Protein AF-A0A9P0NDU0-F1 (afdb_monomer)

pLDDT: mean 83.11, std 16.79, range [27.02, 98.5]

Organism: Aphis gossypii (NCBI:txid80765)

Nearest PDB structures (foldseek):
  1hpl-assembly2_B  TM=9.338E-01  e=1.887E-13  Equus caballus
  1w52-assembly1_X  TM=9.366E-01  e=3.584E-13  Equus caballus
  1bu8-assembly1_A  TM=8.876E-01  e=9.940E-14  Rattus norvegicus
  2oxe-assembly1_A  TM=9.408E-01  e=2.790E-12  Homo sapiens
  8erl-assembly1_B  TM=8.825E-01  e=3.172E-12  Bos taurus

InterPro domains:
  IPR000734 Triacylglycerol lipase family [PR00821] (44-59)
  IPR000734 Triacylglycerol lipase family [PR00821] (88-106)
  IPR000734 Triacylglycerol lipase family [PTHR11610] (28-171)
  IPR013818 Lipase [PF00151] (28-169)
  IPR029058 Alpha/Beta hydrolase fold [G3DSA:3.40.50.1820] (25-173)
  IPR029058 Alpha/Beta hydrolase fold [SSF53474] (28-172)

Mean predicted aligned error: 7.12 Å

Structure (mmCIF, N/CA/C/O backbone):
data_AF-A0A9P0NDU0-F1
#
_entry.id   AF-A0A9P0NDU0-F1
#
loop_
_atom_site.group_PDB
_atom_site.id
_atom_site.type_symbol
_atom_site.label_atom_id
_atom_site.label_alt_id
_atom_site.label_comp_id
_atom_site.label_asym_id
_atom_site.label_entity_id
_atom_site.label_seq_id
_atom_site.pdbx_PDB_ins_code
_atom_site.Cartn_x
_atom_site.Cartn_y
_atom_site.Cartn_z
_atom_site.occupancy
_atom_site.B_iso_or_equiv
_atom_site.auth_seq_id
_atom_site.auth_comp_id
_atom_site.auth_asym_id
_atom_site.auth_atom_id
_atom_site.pdbx_PDB_model_num
ATOM 1 N N . MET A 1 1 ? -25.543 28.300 9.550 1.00 32.38 1 MET A N 1
ATOM 2 C CA . MET A 1 1 ? -25.676 27.351 8.416 1.00 32.38 1 MET A CA 1
ATOM 3 C C . MET A 1 1 ? -24.991 26.045 8.792 1.00 32.38 1 MET A C 1
ATOM 5 O O . MET A 1 1 ? -23.862 26.083 9.258 1.00 32.38 1 MET A O 1
ATOM 9 N N . LYS A 1 2 ? -25.705 24.918 8.696 1.00 30.53 2 LYS A N 1
ATOM 10 C CA . LYS A 1 2 ? -25.282 23.597 9.194 1.00 30.53 2 LYS A CA 1
ATOM 11 C C . LYS A 1 2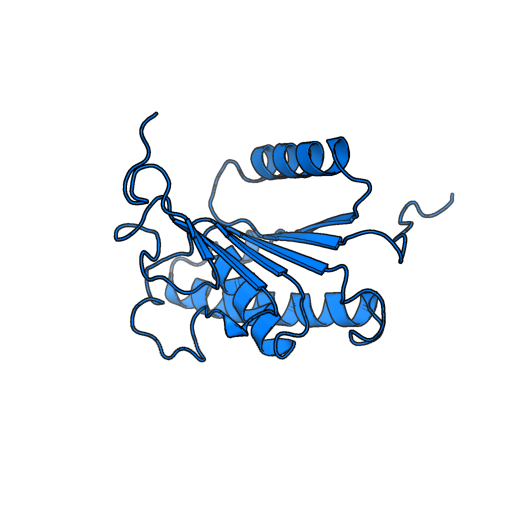 ? -24.056 23.070 8.428 1.00 30.53 2 LYS A C 1
ATOM 13 O O . LYS A 1 2 ? -24.062 23.048 7.200 1.00 30.53 2 LYS A O 1
ATOM 18 N N . SER A 1 3 ? -23.038 22.641 9.174 1.00 27.02 3 SER A N 1
ATOM 19 C CA . SER A 1 3 ? -21.840 21.948 8.684 1.00 27.02 3 SER A CA 1
ATOM 20 C C . SER A 1 3 ? -22.221 20.699 7.871 1.00 27.02 3 SER A C 1
ATOM 22 O O . SER A 1 3 ? -22.939 19.831 8.364 1.00 27.02 3 SER A O 1
ATOM 24 N N . LYS A 1 4 ? -21.757 20.623 6.616 1.00 29.45 4 LYS A N 1
ATOM 25 C CA . LYS A 1 4 ? -21.973 19.517 5.661 1.00 29.45 4 LYS A CA 1
ATOM 26 C C . LYS A 1 4 ? -20.833 18.482 5.702 1.00 29.45 4 LYS A C 1
ATOM 28 O O . LYS A 1 4 ? -20.362 18.038 4.662 1.00 29.45 4 LYS A O 1
ATOM 33 N N . TYR A 1 5 ? -20.402 18.061 6.887 1.00 34.53 5 TYR A N 1
ATOM 34 C CA . TYR A 1 5 ? -19.493 16.915 7.023 1.00 34.53 5 TYR A CA 1
ATOM 35 C C . TYR A 1 5 ? -20.138 15.856 7.910 1.00 34.53 5 TYR A C 1
ATOM 37 O O . TYR A 1 5 ? -19.774 15.673 9.067 1.00 34.53 5 TYR A O 1
ATOM 45 N N . LEU A 1 6 ? -21.149 15.175 7.366 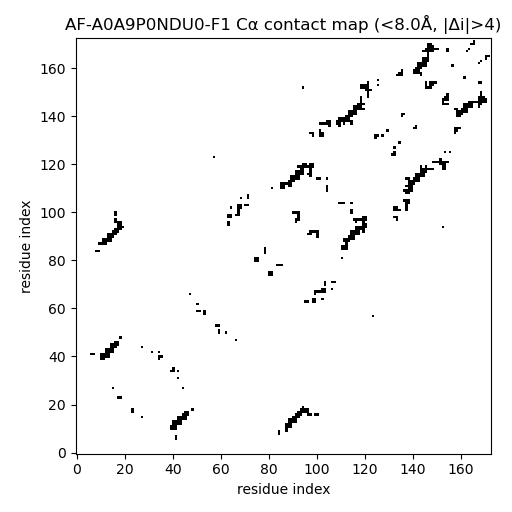1.00 32.56 6 LEU A N 1
ATOM 46 C CA . LEU A 1 6 ? -21.714 13.992 8.005 1.00 32.56 6 LEU A CA 1
ATOM 47 C C . LEU A 1 6 ? -20.807 12.798 7.664 1.00 32.56 6 LEU A C 1
ATOM 49 O O . LEU A 1 6 ? -21.034 12.100 6.677 1.00 32.56 6 LEU A O 1
ATOM 53 N N . PHE A 1 7 ? -19.755 12.579 8.456 1.00 42.28 7 PHE A N 1
ATOM 54 C CA . PHE A 1 7 ? -19.079 11.280 8.491 1.00 42.28 7 PHE A CA 1
ATOM 55 C C . PHE A 1 7 ? -20.088 10.271 9.045 1.00 42.28 7 PHE A C 1
ATOM 57 O O . PHE A 1 7 ? -20.349 10.216 10.245 1.00 42.28 7 PHE A O 1
ATOM 64 N N . ALA A 1 8 ? -20.731 9.512 8.162 1.00 41.31 8 ALA A N 1
ATOM 65 C CA . ALA A 1 8 ? -21.583 8.415 8.588 1.00 41.31 8 ALA A CA 1
ATOM 66 C C . ALA A 1 8 ? -20.671 7.273 9.058 1.00 41.31 8 ALA A C 1
ATOM 68 O O . ALA A 1 8 ? -20.051 6.603 8.233 1.00 41.31 8 ALA A O 1
ATOM 69 N N . TYR A 1 9 ? -20.604 7.073 10.377 1.00 40.97 9 TYR A N 1
ATOM 70 C CA . TYR A 1 9 ? -19.763 6.087 11.076 1.00 40.97 9 TYR A CA 1
ATOM 71 C C . TYR A 1 9 ? -19.977 4.620 10.643 1.00 40.97 9 TYR A C 1
ATOM 73 O O . TYR A 1 9 ? -19.172 3.764 10.988 1.00 40.97 9 TYR A O 1
ATOM 81 N N . TYR A 1 10 ? -21.018 4.335 9.856 1.00 45.88 10 TYR A N 1
ATOM 82 C CA . TYR A 1 10 ? -21.408 2.989 9.414 1.00 45.88 10 TYR A CA 1
ATOM 83 C C . TYR A 1 10 ? -21.181 2.726 7.915 1.00 45.88 10 TYR A C 1
ATOM 85 O O . TYR A 1 10 ? -21.746 1.786 7.363 1.00 45.88 10 TYR A O 1
ATOM 93 N N . LYS A 1 11 ? -20.417 3.575 7.217 1.00 59.31 11 LYS A N 1
ATOM 94 C CA . LYS A 1 11 ? -20.148 3.424 5.776 1.00 59.31 11 LYS A CA 1
ATOM 95 C C . LYS A 1 11 ? -18.668 3.175 5.520 1.00 59.31 11 LYS A C 1
ATOM 97 O O . LYS A 1 11 ? -17.824 3.838 6.125 1.00 59.31 11 LYS A O 1
ATOM 102 N N . ARG A 1 12 ? -18.370 2.269 4.581 1.00 70.12 12 ARG A N 1
ATOM 103 C CA . ARG A 1 12 ? -17.010 1.947 4.127 1.00 70.12 12 ARG A CA 1
ATOM 104 C C . ARG A 1 12 ? -16.221 3.220 3.828 1.00 70.12 12 ARG A C 1
ATOM 106 O O . ARG A 1 12 ? -16.729 4.110 3.146 1.00 70.12 12 ARG A O 1
ATOM 113 N N . LEU A 1 13 ? -15.000 3.316 4.346 1.00 68.62 13 LEU A N 1
ATOM 114 C CA . LEU A 1 13 ? -14.085 4.422 4.092 1.00 68.62 13 LEU A CA 1
ATOM 115 C C . LEU A 1 13 ? -13.029 3.979 3.083 1.00 68.62 13 LEU A C 1
ATOM 117 O O . LEU A 1 13 ? -12.182 3.144 3.390 1.00 68.62 13 LEU A O 1
ATOM 121 N N . ILE A 1 14 ? -13.067 4.568 1.893 1.00 69.00 14 ILE A N 1
ATOM 122 C CA . ILE A 1 14 ? -12.100 4.321 0.829 1.00 69.00 14 ILE A CA 1
ATOM 123 C C . ILE A 1 14 ? -11.166 5.519 0.752 1.00 69.00 14 ILE A C 1
ATOM 125 O O . ILE A 1 14 ? -11.592 6.632 0.444 1.00 69.00 14 ILE A O 1
ATOM 129 N N . MET A 1 15 ? -9.886 5.303 1.034 1.00 63.28 15 MET A N 1
ATOM 130 C CA . MET A 1 15 ? -8.892 6.367 0.974 1.00 63.28 15 MET A CA 1
ATOM 131 C C . MET A 1 15 ? -7.941 6.149 -0.195 1.00 63.28 15 MET A C 1
ATOM 133 O O . MET A 1 15 ? -7.233 5.145 -0.241 1.00 63.28 15 MET A O 1
ATOM 137 N N . ASN A 1 16 ? -7.923 7.105 -1.121 1.00 58.94 16 ASN A N 1
ATOM 138 C CA . ASN A 1 16 ? -7.156 7.045 -2.358 1.00 58.94 16 ASN A CA 1
ATOM 139 C C . ASN A 1 16 ? -5.930 7.954 -2.302 1.00 58.94 16 ASN A C 1
ATOM 141 O O . ASN A 1 16 ? -6.031 9.153 -2.028 1.00 58.94 16 ASN A O 1
ATOM 145 N N . LEU A 1 17 ? -4.773 7.365 -2.597 1.00 58.38 17 LEU A N 1
ATOM 146 C CA . LEU A 1 17 ? -3.486 8.036 -2.681 1.00 58.38 17 LEU A CA 1
ATOM 147 C C . LEU A 1 17 ? -2.895 7.874 -4.073 1.00 58.38 17 LEU A C 1
ATOM 149 O O . LEU A 1 17 ? -2.548 6.770 -4.490 1.00 58.38 17 LEU A O 1
ATOM 153 N N . LEU A 1 18 ? -2.725 8.987 -4.776 1.00 57.19 18 LEU A N 1
ATOM 154 C CA . LEU A 1 18 ? -2.180 9.000 -6.130 1.00 57.19 18 LEU A CA 1
ATOM 155 C C . LEU A 1 18 ? -0.833 9.694 -6.186 1.00 57.19 18 LEU A C 1
ATOM 157 O O . LEU A 1 18 ? -0.531 10.568 -5.379 1.00 57.19 18 LEU A O 1
ATOM 161 N N . THR A 1 19 ? -0.014 9.282 -7.148 1.00 56.28 19 THR A N 1
ATOM 162 C CA . THR A 1 19 ? 1.268 9.912 -7.472 1.00 56.28 19 THR A CA 1
ATOM 163 C C . THR A 1 19 ? 1.379 10.105 -8.977 1.00 56.28 19 THR A C 1
ATOM 165 O O . THR A 1 19 ? 0.925 9.251 -9.735 1.00 56.28 19 THR A O 1
ATOM 168 N N . PHE A 1 20 ? 2.067 11.191 -9.336 1.00 50.59 20 PHE A N 1
ATOM 169 C CA . PHE A 1 20 ? 2.523 11.678 -10.641 1.00 50.59 20 PHE A CA 1
ATOM 170 C C . PHE A 1 20 ? 1.730 12.785 -11.348 1.00 50.59 20 PHE A C 1
ATOM 172 O O . PHE A 1 20 ? 0.509 12.923 -11.283 1.00 50.59 20 PHE A O 1
ATOM 179 N N . TYR A 1 21 ? 2.557 13.638 -11.952 1.00 52.09 21 TYR A N 1
ATOM 180 C CA . TYR A 1 21 ? 2.331 14.979 -12.453 1.00 52.09 21 TYR A CA 1
ATOM 181 C C . TYR A 1 21 ? 1.300 14.993 -13.592 1.00 52.09 21 TYR A C 1
ATOM 183 O O . TYR A 1 21 ? 1.331 14.155 -14.482 1.00 52.09 21 TYR A O 1
ATOM 191 N N . THR A 1 22 ? 0.429 16.004 -13.586 1.00 41.16 22 THR A N 1
ATOM 192 C CA . THR A 1 22 ? -0.412 16.508 -14.699 1.00 41.16 22 THR A CA 1
ATOM 193 C C . THR A 1 22 ? -1.849 15.998 -14.917 1.00 41.16 22 THR A C 1
ATOM 195 O O . THR A 1 22 ? -2.609 16.749 -15.520 1.00 41.16 22 THR A O 1
ATOM 198 N N . ARG A 1 23 ? -2.327 14.860 -14.375 1.00 50.44 23 ARG A N 1
ATOM 199 C CA . ARG A 1 23 ? -3.752 14.435 -14.565 1.00 50.44 23 ARG A CA 1
ATOM 200 C C . ARG A 1 23 ? -4.502 13.917 -13.324 1.00 50.44 23 ARG A C 1
ATOM 202 O O . ARG A 1 23 ? -5.580 13.339 -13.443 1.00 50.44 23 ARG A O 1
ATOM 209 N N . CYS A 1 24 ? -3.972 14.173 -12.127 1.00 55.62 24 CYS A N 1
ATOM 210 C CA . CYS A 1 24 ? -4.476 13.611 -10.864 1.00 55.62 24 CYS A CA 1
ATOM 211 C C . CYS A 1 24 ? -5.969 13.912 -10.587 1.00 55.62 24 CYS A C 1
ATOM 213 O O . CYS A 1 24 ? -6.707 13.022 -10.175 1.00 55.62 24 CYS A O 1
ATOM 215 N N . LEU A 1 25 ? -6.445 15.129 -10.885 1.00 58.22 25 LEU A N 1
ATOM 216 C CA . LEU A 1 25 ? -7.831 15.537 -10.600 1.00 58.22 25 LEU A CA 1
ATOM 217 C C . LEU A 1 25 ? -8.873 14.750 -11.409 1.00 58.22 25 LEU A C 1
ATOM 219 O O . LEU A 1 25 ? -9.892 14.344 -10.860 1.00 58.22 25 LEU A O 1
ATOM 223 N N . LEU A 1 26 ? -8.613 14.492 -12.695 1.00 65.00 26 LEU A N 1
ATOM 224 C CA . LEU A 1 26 ? -9.537 13.739 -13.550 1.00 65.00 26 LEU A CA 1
ATOM 225 C C . LEU A 1 26 ? -9.668 12.292 -13.073 1.00 65.00 26 LEU A C 1
ATOM 227 O O . LEU A 1 26 ? -10.781 11.809 -12.894 1.00 65.00 26 LEU A O 1
ATOM 231 N N . TYR A 1 27 ? -8.545 11.622 -12.806 1.00 69.81 27 TYR A N 1
ATOM 232 C CA . TYR A 1 27 ? -8.553 10.242 -12.317 1.00 69.81 27 TYR A CA 1
ATOM 233 C C . TYR A 1 27 ? -9.255 10.114 -10.958 1.00 69.81 27 TYR A C 1
ATOM 235 O O . TYR A 1 27 ? -10.087 9.225 -10.777 1.00 69.81 27 TYR A O 1
ATOM 243 N N . ILE A 1 28 ? -8.967 11.025 -10.020 1.00 69.56 28 ILE A N 1
ATOM 244 C CA . ILE A 1 28 ? -9.642 11.065 -8.716 1.00 69.56 28 ILE A CA 1
ATOM 245 C C . ILE A 1 28 ? -11.153 11.182 -8.901 1.00 69.56 28 ILE A C 1
ATOM 247 O O . ILE A 1 28 ? -11.900 10.431 -8.279 1.00 69.56 28 ILE A O 1
ATOM 251 N N . ASN A 1 29 ? -11.600 12.077 -9.784 1.00 73.06 29 ASN A N 1
ATOM 252 C CA . ASN A 1 29 ? -13.021 12.285 -10.038 1.00 73.06 29 ASN A CA 1
ATOM 253 C C . ASN A 1 29 ? -13.689 11.043 -10.639 1.00 73.06 29 ASN A C 1
ATOM 255 O O . ASN A 1 29 ? -14.784 10.686 -10.207 1.00 73.06 29 ASN A O 1
ATOM 259 N N . TYR A 1 30 ? -13.033 10.350 -11.577 1.00 81.81 30 TYR A N 1
ATOM 260 C CA . TYR A 1 30 ? -13.553 9.094 -12.127 1.00 81.81 30 TYR A CA 1
ATOM 261 C C . TYR A 1 30 ? -13.682 8.014 -11.057 1.00 81.81 30 TYR A C 1
ATOM 263 O O . TYR A 1 30 ? -14.721 7.363 -10.971 1.00 81.81 30 TYR A O 1
ATOM 271 N N . LEU A 1 31 ? -12.659 7.845 -10.218 1.00 76.69 31 LEU A N 1
ATOM 272 C CA . LEU A 1 31 ? -12.669 6.828 -9.173 1.00 76.69 31 LEU A CA 1
ATOM 273 C C . LEU A 1 31 ? -13.713 7.136 -8.094 1.00 76.69 31 LEU A C 1
ATOM 275 O O . LEU A 1 31 ? -14.465 6.256 -7.680 1.00 76.69 31 LEU A O 1
ATOM 279 N N . PHE A 1 32 ? -13.801 8.401 -7.685 1.00 79.81 32 PHE A N 1
ATOM 280 C CA . PHE A 1 32 ? -14.817 8.891 -6.762 1.00 79.81 32 PHE A CA 1
ATOM 281 C C . PHE A 1 32 ? -16.228 8.631 -7.304 1.00 79.81 32 PHE A C 1
ATOM 283 O O . PHE A 1 32 ? -17.052 8.027 -6.619 1.00 79.81 32 PHE A O 1
ATOM 290 N N . ALA A 1 33 ? -16.491 9.013 -8.557 1.00 83.69 33 ALA A N 1
ATOM 291 C CA . ALA A 1 33 ? -17.779 8.786 -9.203 1.00 83.69 33 ALA A CA 1
ATOM 292 C C . ALA A 1 33 ? -18.100 7.291 -9.352 1.00 83.69 33 ALA A C 1
ATOM 294 O O . ALA A 1 33 ? -19.232 6.885 -9.101 1.00 83.69 33 ALA A O 1
ATOM 295 N N . ALA A 1 34 ? -17.120 6.464 -9.726 1.00 85.69 34 ALA A N 1
ATOM 296 C CA . ALA A 1 34 ? -17.303 5.024 -9.871 1.00 85.69 34 ALA A CA 1
ATOM 297 C C . ALA A 1 34 ? -17.712 4.366 -8.546 1.00 85.69 34 ALA A C 1
ATOM 299 O O . ALA A 1 34 ? -18.687 3.617 -8.521 1.00 85.69 34 ALA A O 1
ATOM 300 N N . TYR A 1 35 ? -17.035 4.695 -7.441 1.00 82.94 35 TYR A N 1
ATOM 301 C CA . TYR A 1 35 ? -17.387 4.160 -6.124 1.00 82.94 35 TYR A CA 1
ATOM 302 C C . TYR A 1 35 ? -18.769 4.616 -5.660 1.00 82.94 35 TYR A C 1
ATOM 304 O O . TYR A 1 35 ? -19.576 3.785 -5.251 1.00 82.94 35 TYR A O 1
ATOM 312 N N . LEU A 1 36 ? -19.080 5.909 -5.786 1.00 84.88 36 LEU A N 1
ATOM 313 C CA . LEU A 1 36 ? -20.381 6.434 -5.364 1.00 84.88 36 LEU A CA 1
ATOM 314 C C . LEU A 1 36 ? -21.556 5.936 -6.217 1.00 84.88 36 LEU A C 1
ATOM 316 O O . LEU A 1 36 ? -22.698 5.985 -5.762 1.00 84.88 36 LEU A O 1
ATOM 320 N N . ARG A 1 37 ? -21.297 5.453 -7.439 1.00 88.44 37 ARG A N 1
ATOM 321 C CA . ARG A 1 37 ? -22.316 4.818 -8.287 1.00 88.44 37 ARG A CA 1
ATOM 322 C C . ARG A 1 37 ? -22.720 3.429 -7.805 1.00 88.44 37 ARG A C 1
ATOM 324 O O . ARG A 1 37 ? -23.852 3.032 -8.059 1.00 88.44 37 ARG A O 1
ATOM 331 N N . VAL A 1 38 ? -21.813 2.689 -7.169 1.00 88.19 38 VAL A N 1
ATOM 332 C CA . VAL A 1 38 ? -22.040 1.280 -6.800 1.00 88.19 38 VAL A CA 1
ATOM 333 C C . VAL A 1 38 ? -22.260 1.082 -5.304 1.00 88.19 38 VAL A C 1
ATOM 335 O O . VAL A 1 38 ? -22.891 0.108 -4.908 1.00 88.19 38 VAL A O 1
ATOM 338 N N . GLU A 1 39 ? -21.777 2.000 -4.464 1.00 84.00 39 GLU A N 1
ATOM 339 C CA . GLU A 1 39 ? -21.858 1.872 -3.012 1.00 84.00 39 GLU A CA 1
ATOM 340 C C . GLU A 1 39 ? -22.016 3.237 -2.328 1.00 84.00 39 GLU A C 1
ATOM 342 O O . GLU A 1 39 ? -21.470 4.259 -2.743 1.00 84.00 39 GLU A O 1
ATOM 347 N N . ARG A 1 40 ? -22.740 3.255 -1.204 1.00 84.62 40 ARG A N 1
ATOM 348 C CA . ARG A 1 40 ? -22.757 4.403 -0.292 1.00 84.62 40 ARG A CA 1
ATOM 349 C C . ARG A 1 40 ? -21.546 4.336 0.633 1.00 84.62 40 ARG A C 1
ATOM 351 O O . ARG A 1 40 ? -21.655 3.837 1.749 1.00 84.62 40 ARG A O 1
ATOM 358 N N . CYS A 1 41 ? -20.429 4.896 0.194 1.00 85.31 41 CYS A N 1
ATOM 359 C CA . CYS A 1 41 ? -19.181 4.941 0.951 1.00 85.31 41 CYS A CA 1
ATOM 360 C C . CYS A 1 41 ? -18.695 6.380 1.182 1.00 85.31 41 CYS A C 1
ATOM 362 O O . CYS A 1 41 ? -19.171 7.335 0.564 1.00 85.31 41 CYS A O 1
ATOM 364 N N . ASN A 1 42 ? -17.750 6.534 2.106 1.00 85.31 42 ASN A N 1
ATOM 365 C CA . ASN A 1 42 ? -16.965 7.752 2.248 1.00 85.31 42 ASN A CA 1
ATOM 366 C C . ASN A 1 42 ? -15.706 7.584 1.394 1.00 85.31 42 ASN A C 1
ATOM 368 O O . ASN A 1 42 ? -14.968 6.620 1.586 1.00 85.31 42 ASN A O 1
ATOM 372 N N . VAL A 1 43 ? -15.438 8.512 0.476 1.00 84.31 43 VAL A N 1
ATOM 373 C CA . VAL A 1 43 ? -14.207 8.496 -0.324 1.00 84.31 43 VAL A CA 1
ATOM 374 C C . VAL A 1 43 ? -13.356 9.704 0.054 1.00 84.31 43 VAL A C 1
ATOM 376 O O . VAL A 1 43 ? -13.787 10.843 -0.110 1.00 84.31 43 VAL A O 1
ATOM 379 N N . ILE A 1 44 ? -12.148 9.458 0.564 1.00 84.44 44 ILE A N 1
ATOM 380 C CA . ILE A 1 44 ? -11.178 10.496 0.930 1.00 84.44 44 ILE A CA 1
ATOM 381 C C . ILE A 1 44 ? -10.015 10.448 -0.051 1.00 84.44 44 ILE A C 1
ATOM 383 O O . ILE A 1 44 ? -9.408 9.399 -0.263 1.00 84.44 44 ILE A O 1
ATOM 387 N N . CYS A 1 45 ? -9.673 11.598 -0.619 1.00 83.50 45 CYS A N 1
ATOM 388 C CA . CYS A 1 45 ? -8.508 11.735 -1.483 1.00 83.50 45 CYS A CA 1
ATOM 389 C C . CYS A 1 45 ? -7.424 12.499 -0.731 1.00 83.50 45 CYS A C 1
ATOM 391 O O . CYS A 1 45 ? -7.678 13.584 -0.212 1.00 83.50 45 CYS A O 1
ATOM 393 N N . VAL A 1 46 ? -6.228 11.920 -0.657 1.00 83.81 46 VAL A N 1
ATOM 394 C CA . VAL A 1 46 ? -5.088 12.555 0.006 1.00 83.81 46 VAL A CA 1
ATOM 395 C C . VAL A 1 46 ? -4.191 13.152 -1.067 1.00 83.81 46 VAL A C 1
ATOM 397 O O . VAL A 1 46 ? -3.487 12.427 -1.772 1.00 83.81 46 VAL A O 1
ATOM 400 N N . ASP A 1 47 ? -4.227 14.476 -1.188 1.00 82.50 47 ASP A N 1
ATOM 401 C CA . ASP A 1 47 ? -3.288 15.216 -2.023 1.00 82.50 47 ASP A CA 1
ATOM 402 C C . ASP A 1 47 ? -2.001 15.487 -1.239 1.00 82.50 47 ASP A C 1
ATOM 404 O O . ASP A 1 47 ? -2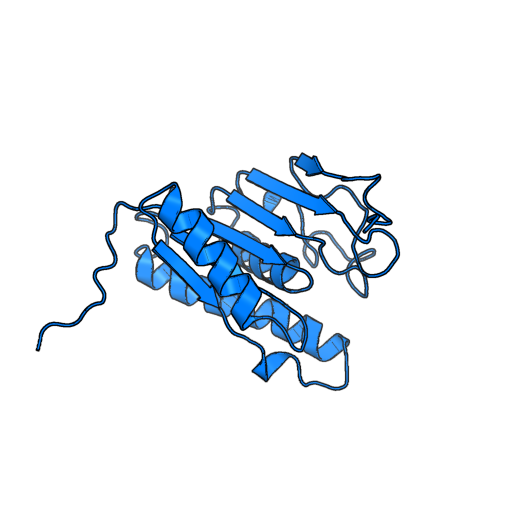.010 16.067 -0.154 1.00 82.50 47 ASP A O 1
ATOM 408 N N . TRP A 1 48 ? -0.883 15.037 -1.794 1.00 80.81 48 TRP A N 1
ATOM 409 C CA . TRP A 1 48 ? 0.454 15.220 -1.238 1.00 80.81 48 TRP A CA 1
ATOM 410 C C . TRP A 1 48 ? 1.438 15.738 -2.293 1.00 80.81 48 TRP A C 1
ATOM 412 O O . TRP A 1 48 ? 2.651 15.644 -2.114 1.00 80.81 48 TRP A O 1
ATOM 422 N N . LYS A 1 49 ? 0.922 16.324 -3.383 1.00 78.50 49 LYS A N 1
ATOM 423 C CA . LYS A 1 49 ? 1.700 16.857 -4.510 1.00 78.50 49 LYS A CA 1
ATOM 424 C C . LYS A 1 49 ? 2.803 17.821 -4.073 1.00 78.50 49 LYS A C 1
ATOM 426 O O . LYS A 1 49 ? 3.888 17.810 -4.635 1.00 78.50 49 LYS A O 1
ATOM 431 N N . GLN A 1 50 ? 2.570 18.634 -3.044 1.00 74.69 50 GLN A N 1
ATOM 432 C CA . GLN A 1 50 ? 3.585 19.567 -2.535 1.00 74.69 50 GLN A CA 1
ATOM 433 C C . GLN A 1 50 ? 4.868 18.859 -2.062 1.00 74.69 50 GLN A C 1
ATOM 435 O O . GLN A 1 50 ? 5.948 19.430 -2.144 1.00 74.69 50 GLN A O 1
ATOM 440 N N . LEU A 1 51 ? 4.766 17.596 -1.639 1.00 71.38 51 LEU A N 1
ATOM 441 C CA . LEU A 1 51 ? 5.884 16.791 -1.146 1.00 71.38 51 LEU A CA 1
ATOM 442 C C . LEU A 1 51 ? 6.569 15.963 -2.250 1.00 71.38 51 LEU A C 1
ATOM 444 O O . LEU A 1 51 ? 7.495 15.206 -1.946 1.00 71.38 51 LEU A O 1
ATOM 448 N N . THR A 1 52 ? 6.124 16.089 -3.511 1.00 69.38 52 THR A N 1
ATOM 449 C CA . THR A 1 52 ? 6.722 15.408 -4.676 1.00 69.38 52 THR A CA 1
ATOM 450 C C . THR A 1 52 ? 7.704 16.276 -5.462 1.00 69.38 52 THR A C 1
ATOM 452 O O . THR A 1 52 ? 8.358 15.747 -6.350 1.00 69.38 52 THR A O 1
ATOM 455 N N . TYR A 1 53 ? 7.806 17.579 -5.169 1.00 63.78 53 TYR A N 1
ATOM 456 C CA . TYR A 1 53 ? 8.616 18.547 -5.932 1.00 63.78 53 TYR A CA 1
ATOM 457 C C . TYR A 1 53 ? 10.120 18.522 -5.637 1.00 63.78 53 TYR A C 1
ATOM 459 O O . TYR A 1 53 ? 10.851 19.371 -6.142 1.00 63.78 53 TYR A O 1
ATOM 467 N N . ASP A 1 54 ? 10.593 17.574 -4.834 1.00 63.62 54 ASP A N 1
ATOM 468 C CA . ASP A 1 54 ? 12.022 17.445 -4.580 1.00 63.62 54 ASP A CA 1
ATOM 469 C C . ASP A 1 54 ? 12.737 16.880 -5.819 1.00 63.62 54 ASP A C 1
ATOM 471 O O . ASP A 1 54 ? 12.282 15.907 -6.426 1.00 63.62 54 ASP A O 1
ATOM 475 N N . LEU A 1 55 ? 13.865 17.494 -6.183 1.00 56.72 55 LEU A N 1
ATOM 476 C CA . LEU A 1 55 ? 14.713 17.081 -7.303 1.00 56.72 55 LEU A CA 1
ATOM 477 C C . LEU A 1 55 ? 15.336 15.696 -7.069 1.00 56.72 55 LEU A C 1
ATOM 479 O O . LEU A 1 55 ? 15.712 15.018 -8.027 1.00 56.72 55 LEU A O 1
ATOM 483 N N . PHE A 1 56 ? 15.421 15.249 -5.811 1.00 67.69 56 PHE A N 1
ATOM 484 C CA . PHE A 1 56 ? 16.010 13.968 -5.449 1.00 67.69 56 PHE A CA 1
ATOM 485 C C . PHE A 1 56 ? 14.953 12.930 -5.063 1.00 67.69 56 PHE A C 1
ATOM 487 O O . PHE A 1 56 ? 14.233 13.035 -4.068 1.00 67.69 56 PHE A O 1
ATOM 494 N N . TYR A 1 57 ? 14.943 11.824 -5.805 1.00 71.69 57 TYR A N 1
ATOM 495 C CA . TYR A 1 57 ? 14.028 10.699 -5.593 1.00 71.69 57 TYR A CA 1
ATOM 496 C C . TYR A 1 57 ? 14.127 10.075 -4.186 1.00 71.69 57 TYR A C 1
ATOM 498 O O . TYR A 1 57 ? 13.141 9.584 -3.628 1.00 71.69 57 TYR A O 1
ATOM 506 N N . ALA A 1 58 ? 15.318 10.119 -3.582 1.00 75.38 58 ALA A N 1
ATOM 507 C CA . ALA A 1 58 ? 15.552 9.652 -2.218 1.00 75.38 58 ALA A CA 1
ATOM 508 C C . ALA A 1 58 ? 14.776 10.477 -1.174 1.00 75.38 58 ALA A C 1
ATOM 510 O O . ALA A 1 58 ? 14.205 9.899 -0.245 1.00 75.38 58 ALA A O 1
ATOM 511 N N . SER A 1 59 ? 14.683 11.797 -1.353 1.00 75.75 59 SER A N 1
ATOM 512 C CA . SER A 1 59 ? 13.899 12.680 -0.485 1.00 75.75 59 SER A CA 1
ATOM 513 C C . SER A 1 59 ? 12.403 12.378 -0.583 1.00 75.75 59 SER A C 1
ATOM 515 O O . SER A 1 59 ? 11.714 12.258 0.431 1.00 75.75 59 SER A O 1
ATOM 517 N N . VAL A 1 60 ? 11.898 12.131 -1.797 1.00 77.00 60 VAL A N 1
ATOM 518 C CA . VAL A 1 60 ? 10.495 11.733 -2.010 1.00 77.00 60 VAL A CA 1
ATOM 519 C C . VAL A 1 60 ? 10.182 10.413 -1.292 1.00 77.00 60 VAL A C 1
ATOM 521 O O . VAL A 1 60 ? 9.150 10.292 -0.628 1.00 77.00 60 VAL A O 1
ATOM 524 N N . LYS A 1 61 ? 11.098 9.436 -1.328 1.00 80.88 61 LYS A N 1
ATOM 525 C CA . LYS A 1 61 ? 10.965 8.172 -0.579 1.00 80.88 61 LYS A CA 1
ATOM 526 C C . LYS A 1 61 ? 10.896 8.383 0.939 1.00 80.88 61 LYS A C 1
ATOM 528 O O . LYS A 1 61 ? 10.206 7.631 1.634 1.00 80.88 61 LYS A O 1
ATOM 533 N N . ILE A 1 62 ? 11.603 9.377 1.472 1.00 83.00 62 ILE A N 1
ATOM 534 C CA . ILE A 1 62 ? 11.515 9.749 2.888 1.00 83.00 62 ILE A CA 1
ATOM 535 C C . ILE A 1 62 ? 10.120 10.325 3.192 1.00 83.00 62 ILE A C 1
ATOM 537 O O . ILE A 1 62 ? 9.456 9.858 4.123 1.00 83.00 62 ILE A O 1
ATOM 541 N N . ASN A 1 63 ? 9.623 11.244 2.357 1.00 85.94 63 ASN A N 1
ATOM 542 C CA . ASN A 1 63 ? 8.291 11.845 2.498 1.00 85.94 63 ASN A CA 1
ATOM 543 C C . ASN A 1 63 ? 7.165 10.802 2.491 1.00 85.94 63 ASN A C 1
ATOM 545 O O . ASN A 1 63 ? 6.236 10.897 3.291 1.00 85.94 63 ASN A O 1
ATOM 549 N N . VAL A 1 64 ? 7.281 9.751 1.675 1.00 88.31 64 VAL A N 1
ATOM 550 C CA . VAL A 1 64 ? 6.321 8.633 1.627 1.00 88.31 64 VAL A CA 1
ATOM 551 C C . VAL A 1 64 ? 6.069 8.014 3.013 1.00 88.31 64 VAL A C 1
ATOM 553 O O . VAL A 1 64 ? 4.921 7.743 3.376 1.00 88.31 64 VAL A O 1
ATOM 556 N N . LYS A 1 65 ? 7.116 7.832 3.832 1.00 89.56 65 LYS A N 1
ATOM 557 C CA . LYS A 1 65 ? 6.971 7.309 5.205 1.00 89.56 65 LYS A CA 1
ATOM 558 C C . LYS A 1 65 ? 6.254 8.304 6.117 1.00 89.56 65 LYS A C 1
ATOM 560 O O . LYS A 1 65 ? 5.385 7.907 6.895 1.00 89.56 65 LYS A O 1
ATOM 565 N N . TYR A 1 66 ? 6.612 9.585 6.021 1.00 90.69 66 TYR A N 1
ATOM 566 C CA . TYR A 1 66 ? 6.012 10.648 6.829 1.00 90.69 66 TYR A CA 1
ATOM 567 C C . TYR A 1 66 ? 4.523 10.837 6.523 1.00 90.69 66 TYR A C 1
ATOM 569 O O . TYR A 1 66 ? 3.717 10.940 7.450 1.00 90.69 66 TYR A O 1
ATOM 577 N N . ILE A 1 67 ? 4.132 10.796 5.247 1.00 91.19 67 ILE A N 1
ATOM 578 C CA . ILE A 1 67 ? 2.723 10.871 4.837 1.00 91.19 67 ILE A CA 1
ATOM 579 C C . ILE A 1 67 ? 1.948 9.678 5.404 1.00 91.19 67 ILE A C 1
ATOM 581 O O . ILE A 1 67 ? 0.878 9.862 5.986 1.00 91.19 67 ILE A O 1
ATOM 585 N N . GLY A 1 68 ? 2.518 8.470 5.325 1.00 92.69 68 GLY A N 1
ATOM 586 C CA . GLY A 1 68 ? 1.899 7.266 5.882 1.00 92.69 68 GLY A CA 1
ATOM 587 C C . GLY A 1 68 ? 1.614 7.391 7.383 1.00 92.69 68 GLY A C 1
ATOM 588 O O . GLY A 1 68 ? 0.546 6.992 7.846 1.00 92.69 68 GLY A O 1
ATOM 589 N N . TYR A 1 69 ? 2.528 8.010 8.137 1.00 93.44 69 TYR A N 1
ATOM 590 C CA . TYR A 1 69 ? 2.354 8.307 9.562 1.00 93.44 69 TYR A CA 1
ATOM 591 C C . TYR A 1 69 ? 1.292 9.384 9.836 1.00 93.44 69 TYR A C 1
ATOM 593 O O . TYR A 1 69 ? 0.504 9.242 10.772 1.00 93.44 69 TYR A O 1
ATOM 601 N N . ASN A 1 70 ? 1.217 10.436 9.017 1.00 93.75 70 ASN A N 1
ATOM 602 C CA . ASN A 1 70 ? 0.172 11.455 9.155 1.00 93.75 70 ASN A CA 1
ATOM 603 C C . ASN A 1 70 ? -1.224 10.874 8.903 1.00 93.75 70 ASN A C 1
ATOM 605 O O . ASN A 1 70 ? -2.152 11.160 9.657 1.00 93.75 70 ASN A O 1
ATOM 609 N N . ILE A 1 71 ? -1.356 9.979 7.925 1.00 93.75 71 ILE A N 1
ATOM 610 C CA . ILE A 1 71 ? -2.597 9.235 7.687 1.00 93.75 71 ILE A CA 1
ATOM 611 C C . ILE A 1 71 ? -2.997 8.423 8.918 1.00 93.75 71 ILE A C 1
ATOM 613 O O . ILE A 1 71 ? -4.164 8.432 9.294 1.00 93.75 71 ILE A O 1
ATOM 617 N N . VAL A 1 72 ? -2.050 7.761 9.592 1.00 95.62 72 VAL A N 1
ATOM 618 C CA . VAL A 1 72 ? -2.347 7.023 10.831 1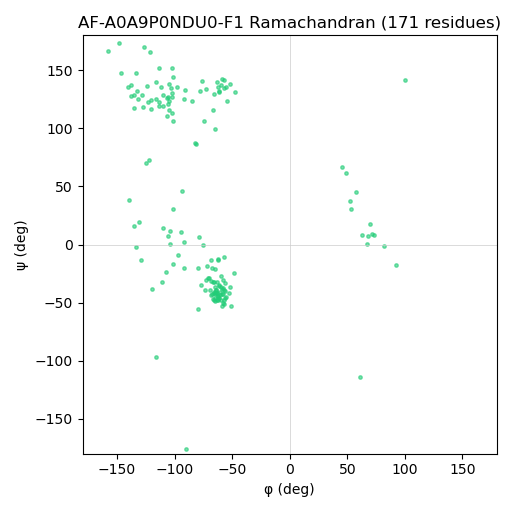.00 95.62 72 VAL A CA 1
ATOM 619 C C . VAL A 1 72 ? -2.954 7.928 11.899 1.00 95.62 72 VAL A C 1
ATOM 621 O O . VAL A 1 72 ? -3.915 7.524 12.550 1.00 95.62 72 VAL A O 1
ATOM 624 N N . LYS A 1 73 ? -2.432 9.148 12.078 1.00 95.00 73 LYS A N 1
ATOM 625 C CA . LYS A 1 73 ? -3.004 10.111 13.033 1.00 95.00 73 LYS A CA 1
ATOM 626 C C . LYS A 1 73 ? -4.453 10.437 12.683 1.00 95.00 73 LYS A C 1
ATOM 628 O O . LYS A 1 73 ? -5.314 10.373 13.553 1.00 95.00 73 LYS A O 1
ATOM 633 N N . VAL A 1 74 ? -4.717 10.729 11.412 1.00 92.31 74 VAL A N 1
ATOM 634 C CA . VAL A 1 74 ? -6.059 11.055 10.915 1.00 92.31 74 VAL A CA 1
ATOM 635 C C . VAL A 1 74 ? -7.020 9.879 11.106 1.00 92.31 74 VAL A C 1
ATOM 637 O O . VAL A 1 74 ? -8.100 10.053 11.667 1.00 92.31 74 VAL A O 1
ATOM 640 N N . LEU A 1 75 ? -6.615 8.664 10.725 1.00 92.06 75 LEU A N 1
ATOM 641 C CA . LEU A 1 75 ? -7.435 7.466 10.907 1.00 92.06 75 LEU A CA 1
ATOM 642 C C . LEU A 1 75 ? -7.735 7.209 12.383 1.00 92.06 75 LEU A C 1
ATOM 644 O O . LEU A 1 75 ? -8.885 6.948 12.720 1.00 92.06 75 LEU A O 1
ATOM 648 N N . LYS A 1 76 ? -6.749 7.343 13.279 1.00 93.25 76 LYS A N 1
ATOM 649 C CA . LYS A 1 76 ? -6.964 7.192 14.726 1.00 93.25 76 LYS A CA 1
ATOM 650 C C . LYS A 1 76 ? -7.953 8.214 15.286 1.00 93.25 76 LYS A C 1
ATOM 652 O O . LYS A 1 76 ? -8.725 7.853 16.167 1.00 93.25 76 LYS A O 1
ATOM 657 N N . ILE A 1 77 ? -7.967 9.445 14.775 1.00 92.38 77 ILE A N 1
ATOM 658 C CA . ILE A 1 77 ? -8.961 10.452 15.170 1.00 92.38 77 ILE A CA 1
ATOM 659 C C . ILE A 1 77 ? -10.366 10.001 14.746 1.00 92.38 77 ILE A C 1
ATOM 661 O O . ILE A 1 77 ? -11.272 9.982 15.575 1.00 92.38 77 ILE A O 1
ATOM 665 N N . PHE A 1 78 ? -10.546 9.565 13.495 1.00 86.56 78 PHE A N 1
ATOM 666 C CA . PHE A 1 78 ? -11.863 9.149 12.992 1.00 86.56 78 PHE A CA 1
ATOM 667 C C . PHE A 1 78 ? -12.398 7.863 13.625 1.00 86.56 78 PHE A C 1
ATOM 669 O O . PHE A 1 78 ? -13.605 7.705 13.775 1.00 86.56 78 PHE A O 1
ATOM 676 N N . THR A 1 79 ? -11.506 6.954 14.003 1.00 88.94 79 THR A N 1
ATOM 677 C CA . THR A 1 79 ? -11.860 5.599 14.456 1.00 88.94 79 THR A CA 1
ATOM 678 C C . THR A 1 79 ? -11.769 5.413 15.967 1.00 88.94 79 THR A C 1
ATOM 680 O O . THR A 1 79 ? -11.779 4.279 16.443 1.00 88.94 79 THR A O 1
ATOM 683 N N . ASN A 1 80 ? -11.621 6.496 16.741 1.00 90.69 80 ASN A N 1
ATOM 684 C CA . ASN A 1 80 ? -11.356 6.427 18.181 1.00 90.69 80 ASN A CA 1
ATOM 685 C C . ASN A 1 80 ? -10.206 5.450 18.506 1.00 90.69 80 ASN A C 1
ATOM 687 O O . ASN A 1 80 ? -10.379 4.429 19.173 1.00 90.69 80 ASN A O 1
ATOM 691 N N . ASN A 1 81 ? -9.016 5.747 17.982 1.00 92.00 81 ASN A N 1
ATOM 692 C CA . ASN A 1 81 ? -7.825 4.902 18.068 1.00 92.00 81 ASN A CA 1
ATOM 693 C C . ASN A 1 81 ? -8.019 3.490 17.483 1.00 92.00 81 ASN A C 1
ATOM 695 O O . ASN A 1 81 ? -7.579 2.515 18.086 1.00 92.00 81 ASN A O 1
ATOM 699 N N . MET A 1 82 ? -8.628 3.388 16.297 1.00 91.56 82 MET A N 1
ATOM 700 C CA . MET A 1 82 ? -8.919 2.138 15.572 1.00 91.56 82 MET A CA 1
ATOM 701 C C . MET A 1 82 ? -9.964 1.225 16.228 1.00 91.56 82 MET A C 1
ATOM 703 O O . MET A 1 82 ? -10.185 0.118 15.742 1.00 91.56 82 MET A O 1
ATOM 707 N N . LYS A 1 83 ? -10.632 1.679 17.296 1.00 89.31 83 LYS A N 1
ATOM 708 C CA . LYS A 1 83 ? -11.634 0.895 18.034 1.00 89.31 83 LYS A CA 1
ATOM 709 C C . LYS A 1 83 ? -13.007 0.860 17.362 1.00 89.31 83 LYS A C 1
ATOM 711 O O . LYS A 1 83 ? -13.811 0.002 17.702 1.00 89.31 83 LYS A O 1
ATOM 716 N N . VAL A 1 84 ? -13.297 1.807 16.470 1.00 88.12 84 VAL A N 1
ATOM 717 C CA . VAL A 1 84 ? -14.605 1.959 15.820 1.00 88.12 84 VAL A CA 1
ATOM 718 C C . VAL A 1 84 ? -14.420 2.126 14.316 1.00 88.12 84 VAL A C 1
ATOM 720 O O . VAL A 1 84 ? -13.709 3.033 13.885 1.00 88.12 84 VAL A O 1
ATOM 723 N N . GLY A 1 85 ? -15.083 1.288 13.515 1.00 86.19 85 GLY A N 1
ATOM 724 C CA . GLY A 1 85 ? -15.148 1.433 12.060 1.00 86.19 85 GLY A CA 1
ATOM 725 C C . GLY A 1 85 ? -13.841 1.127 11.323 1.00 86.19 85 GLY A C 1
ATOM 726 O O . GLY A 1 85 ? -13.746 1.392 10.124 1.00 86.19 85 GLY A O 1
ATOM 727 N N . SER A 1 86 ? -12.829 0.586 12.005 1.00 90.06 86 SER A N 1
ATOM 728 C CA . SER A 1 86 ? -11.557 0.193 11.390 1.00 90.06 86 SER A CA 1
ATOM 729 C C . SER A 1 86 ? -11.738 -0.967 10.411 1.00 90.06 86 SER A C 1
ATOM 731 O O . SER A 1 86 ? -11.104 -0.985 9.356 1.00 90.06 86 SER A O 1
ATOM 733 N N . GLU A 1 87 ? -12.695 -1.849 10.701 1.00 91.81 87 GLU A N 1
ATOM 734 C CA . GLU A 1 87 ? -13.165 -2.954 9.868 1.00 91.81 87 GLU A CA 1
ATOM 735 C C . GLU A 1 87 ? -13.786 -2.509 8.533 1.00 91.81 87 GLU A C 1
ATOM 737 O O . GLU A 1 87 ? -13.950 -3.312 7.617 1.00 91.81 87 GLU A O 1
AT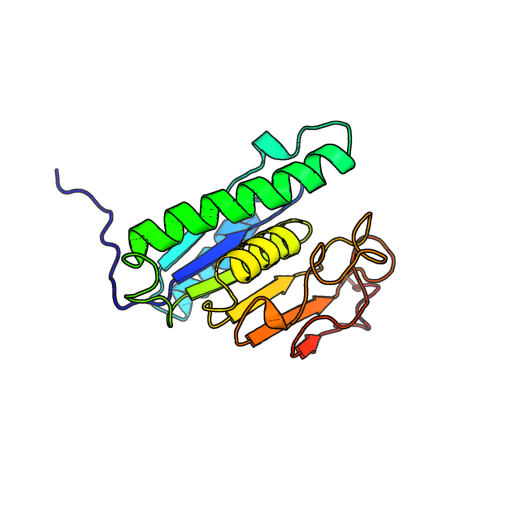OM 742 N N . ASN A 1 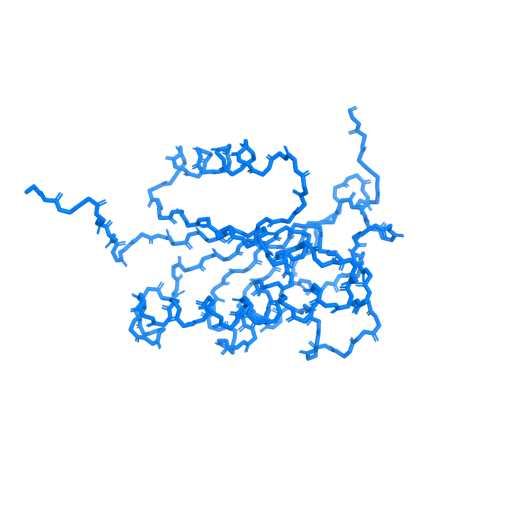88 ? -14.079 -1.215 8.395 1.00 91.31 88 ASN A N 1
ATOM 743 C CA . ASN A 1 88 ? -14.688 -0.623 7.209 1.00 91.31 88 ASN A CA 1
ATOM 744 C C . ASN A 1 88 ? -13.690 0.186 6.363 1.00 91.31 88 ASN A C 1
ATOM 746 O O . ASN A 1 88 ? -14.095 0.857 5.412 1.00 91.31 88 ASN A O 1
ATOM 750 N N . ILE A 1 89 ? -12.392 0.156 6.685 1.00 93.06 89 ILE A N 1
ATOM 751 C CA . ILE A 1 89 ? -11.370 0.928 5.966 1.00 93.06 89 ILE A CA 1
ATOM 752 C C . ILE A 1 89 ? -10.770 0.120 4.814 1.00 93.06 89 ILE A C 1
ATOM 754 O O . ILE A 1 89 ? -10.313 -1.011 4.974 1.00 93.06 89 ILE A O 1
ATOM 758 N N . HIS A 1 90 ? -10.680 0.761 3.651 1.00 94.75 90 HIS A N 1
ATOM 759 C CA . HIS A 1 90 ? -9.942 0.283 2.490 1.00 94.75 90 HIS A CA 1
ATOM 760 C C . HIS A 1 90 ? -8.991 1.375 2.002 1.00 94.75 90 HIS A C 1
ATOM 762 O O . HIS A 1 90 ? -9.414 2.464 1.614 1.00 94.75 90 HIS A O 1
ATOM 768 N N . LEU A 1 91 ? -7.692 1.088 2.022 1.00 95.25 91 LEU A N 1
ATOM 769 C CA . LEU A 1 91 ? -6.679 2.002 1.500 1.00 95.25 91 LEU A CA 1
ATOM 770 C C . LEU A 1 91 ? -6.287 1.603 0.082 1.00 95.25 91 LEU A C 1
ATOM 772 O O . LEU A 1 91 ? -6.041 0.431 -0.191 1.00 95.25 91 LEU A O 1
ATOM 776 N N . ILE A 1 92 ? -6.182 2.582 -0.806 1.00 94.19 92 ILE A N 1
ATOM 777 C CA . ILE A 1 92 ? -5.795 2.381 -2.199 1.00 94.19 92 ILE A CA 1
ATOM 778 C C . ILE A 1 92 ? -4.654 3.337 -2.520 1.00 94.19 92 ILE A C 1
ATOM 780 O O . ILE A 1 92 ? -4.743 4.537 -2.261 1.00 94.19 92 ILE A O 1
ATOM 784 N N . GLY A 1 93 ? -3.566 2.807 -3.071 1.00 92.56 93 GLY A N 1
ATOM 785 C CA . GLY A 1 93 ? -2.382 3.593 -3.391 1.00 92.56 93 GLY A CA 1
ATOM 786 C C . GLY A 1 93 ? -1.830 3.266 -4.770 1.00 92.56 93 GLY A C 1
ATOM 787 O O . GLY A 1 93 ? -1.576 2.100 -5.049 1.00 92.56 93 GLY A O 1
ATOM 788 N N . HIS A 1 94 ? -1.597 4.284 -5.599 1.00 91.00 94 HIS A N 1
ATOM 789 C CA . HIS A 1 94 ? -0.970 4.148 -6.917 1.00 91.00 94 HIS A CA 1
ATOM 790 C C . HIS A 1 94 ? 0.482 4.627 -6.911 1.00 91.00 94 HIS A C 1
ATOM 792 O O . HIS A 1 94 ? 0.774 5.672 -6.325 1.00 91.00 94 HIS A O 1
ATOM 798 N N . GLY A 1 95 ? 1.389 3.907 -7.573 1.00 90.06 95 GLY A N 1
ATOM 799 C CA . GLY A 1 95 ? 2.784 4.317 -7.710 1.00 90.06 95 GLY A CA 1
ATOM 800 C C . GLY A 1 95 ? 3.487 4.437 -6.353 1.00 90.06 95 GLY A C 1
ATOM 801 O O . GLY A 1 95 ? 3.645 3.448 -5.635 1.00 90.06 95 GLY A O 1
ATOM 802 N N . MET A 1 96 ? 3.890 5.652 -5.956 1.00 89.12 96 MET A N 1
ATOM 803 C CA . MET A 1 96 ? 4.418 5.893 -4.599 1.00 89.12 96 MET A CA 1
ATOM 804 C C . MET A 1 96 ? 3.328 5.794 -3.528 1.00 89.12 96 MET A C 1
ATOM 806 O O . MET A 1 96 ? 3.607 5.396 -2.397 1.00 89.12 96 MET A O 1
ATOM 810 N N . GLY A 1 97 ? 2.077 6.104 -3.875 1.00 90.75 97 GLY A N 1
ATOM 811 C CA . GLY A 1 97 ? 0.918 5.945 -3.001 1.00 90.75 97 GLY A CA 1
ATOM 812 C C . GLY A 1 97 ? 0.766 4.517 -2.483 1.00 90.75 97 GLY A C 1
ATOM 813 O O . GLY A 1 97 ? 0.386 4.338 -1.329 1.00 90.75 97 GLY A O 1
ATOM 814 N N . ALA A 1 98 ? 1.139 3.506 -3.281 1.00 94.44 98 ALA A N 1
ATOM 815 C CA . ALA A 1 98 ? 1.143 2.098 -2.872 1.00 94.44 98 ALA A CA 1
ATOM 816 C C . ALA A 1 98 ? 2.055 1.842 -1.658 1.00 94.44 98 ALA A C 1
ATOM 818 O O . ALA A 1 98 ? 1.716 1.068 -0.755 1.00 94.44 98 ALA A O 1
ATOM 819 N N . HIS A 1 99 ? 3.201 2.529 -1.618 1.00 94.19 99 HIS A N 1
ATOM 820 C CA . HIS A 1 99 ? 4.133 2.489 -0.494 1.00 94.19 99 HIS A CA 1
ATOM 821 C C . HIS A 1 99 ? 3.609 3.272 0.702 1.00 94.19 99 HIS A C 1
ATOM 823 O O . HIS A 1 99 ? 3.733 2.793 1.828 1.00 94.19 99 HIS A O 1
ATOM 829 N N . ILE A 1 100 ? 2.967 4.423 0.477 1.00 94.44 100 ILE A N 1
ATOM 830 C CA . ILE A 1 100 ? 2.360 5.217 1.554 1.00 94.44 100 ILE A CA 1
ATOM 831 C C . ILE A 1 100 ? 1.318 4.383 2.305 1.00 94.44 100 ILE A C 1
ATOM 833 O O . ILE A 1 100 ? 1.427 4.232 3.523 1.00 94.44 100 ILE A O 1
ATOM 837 N N . VAL A 1 101 ? 0.358 3.782 1.591 1.00 95.56 101 VAL A N 1
ATOM 838 C CA . VAL A 1 101 ? -0.681 2.948 2.222 1.00 95.56 101 VAL A CA 1
ATOM 839 C C . VAL A 1 101 ? -0.085 1.713 2.899 1.00 95.56 101 VAL A C 1
ATOM 841 O O . VAL A 1 101 ? -0.557 1.312 3.959 1.00 95.56 101 VAL A O 1
ATOM 844 N N . GLY A 1 102 ? 1.008 1.157 2.361 1.00 95.50 102 GLY A N 1
ATOM 845 C CA . GLY A 1 102 ? 1.762 0.095 3.027 1.00 95.50 102 GLY A CA 1
ATOM 846 C C . GLY A 1 102 ? 2.378 0.534 4.352 1.00 95.50 102 GLY A C 1
ATOM 847 O O . GLY A 1 102 ? 2.195 -0.143 5.361 1.00 95.50 102 GLY A O 1
ATOM 848 N N . TYR A 1 103 ? 3.053 1.685 4.401 1.00 95.56 103 TYR A N 1
ATOM 849 C CA . TYR A 1 103 ? 3.594 2.210 5.658 1.00 95.56 103 TYR A CA 1
ATOM 850 C C . TYR A 1 103 ? 2.501 2.571 6.666 1.00 95.56 103 TYR A C 1
ATOM 852 O O . TYR A 1 103 ? 2.689 2.327 7.859 1.00 95.56 103 TYR A O 1
ATOM 860 N N . THR A 1 104 ? 1.360 3.099 6.210 1.00 95.94 104 THR A N 1
ATOM 861 C CA . THR A 1 104 ? 0.177 3.296 7.058 1.00 95.94 104 THR A CA 1
ATOM 862 C C . THR A 1 104 ? -0.257 1.974 7.688 1.00 95.94 104 THR A C 1
ATOM 864 O O . THR A 1 104 ? -0.368 1.891 8.910 1.00 95.94 104 THR A O 1
ATOM 867 N N . GLY A 1 105 ? -0.423 0.928 6.876 1.00 95.81 105 GLY A N 1
ATOM 868 C CA . GLY A 1 105 ? -0.792 -0.412 7.326 1.00 95.81 105 GLY A CA 1
ATOM 869 C C . GLY A 1 105 ? 0.181 -1.004 8.351 1.00 95.81 105 GLY A C 1
ATOM 870 O O . GLY A 1 105 ? -0.232 -1.406 9.441 1.00 95.81 105 GLY A O 1
ATOM 871 N N . LYS A 1 106 ? 1.495 -0.936 8.078 1.00 94.88 106 LYS A N 1
ATOM 872 C CA . LYS A 1 106 ? 2.549 -1.355 9.026 1.00 94.88 106 LYS A CA 1
ATOM 873 C C . LYS A 1 106 ? 2.441 -0.649 10.369 1.00 94.88 106 LYS A C 1
ATOM 875 O O . LYS A 1 106 ? 2.585 -1.276 11.410 1.00 94.88 106 LYS A O 1
ATOM 880 N N . LYS A 1 107 ? 2.221 0.669 10.360 1.00 95.81 107 LYS A N 1
ATOM 881 C CA . LYS A 1 107 ? 2.121 1.473 11.588 1.00 95.81 107 LYS A CA 1
ATOM 882 C C . LYS A 1 107 ? 0.838 1.224 12.372 1.00 95.81 107 LYS A C 1
ATOM 884 O O . LYS A 1 107 ? 0.792 1.536 13.559 1.00 95.81 107 LYS A O 1
ATOM 889 N N . LEU A 1 108 ? -0.169 0.654 11.724 1.00 95.12 108 LEU A N 1
ATOM 890 C CA . LEU A 1 108 ? -1.391 0.161 12.347 1.00 95.12 108 LEU A CA 1
ATOM 891 C C . LEU A 1 108 ? -1.315 -1.336 12.665 1.00 95.12 108 LEU A C 1
ATOM 893 O O . LEU A 1 108 ? -2.329 -1.917 13.034 1.00 95.12 108 LEU A O 1
ATOM 897 N N . ASN A 1 109 ? -0.141 -1.966 12.557 1.00 92.62 109 ASN A N 1
ATOM 898 C CA . ASN A 1 109 ? 0.061 -3.395 12.802 1.00 92.62 109 ASN A CA 1
ATOM 899 C C . ASN A 1 109 ? -0.910 -4.283 11.999 1.00 92.62 109 ASN A C 1
ATOM 901 O O . ASN A 1 109 ? -1.417 -5.269 12.522 1.00 92.62 109 ASN A O 1
ATOM 905 N N . GLY A 1 110 ? -1.227 -3.901 10.758 1.00 88.06 110 GLY A N 1
ATOM 906 C CA . GLY A 1 110 ? -2.114 -4.685 9.893 1.00 88.06 110 GLY A CA 1
ATOM 907 C C . GLY A 1 110 ? -3.603 -4.642 10.262 1.00 88.06 110 GLY A C 1
ATOM 908 O O . GLY A 1 110 ? -4.386 -5.351 9.639 1.00 88.06 110 GLY A O 1
ATOM 909 N N . GLN A 1 111 ? -4.019 -3.784 11.207 1.00 90.75 111 GLN A N 1
ATOM 910 C CA . GLN A 1 111 ? -5.425 -3.632 11.635 1.00 90.75 111 GLN A CA 1
ATOM 911 C C . GLN A 1 111 ? -6.377 -3.159 10.527 1.00 90.75 111 GLN A C 1
ATOM 913 O O . GLN A 1 111 ? -7.590 -3.173 10.708 1.00 90.75 111 GLN A O 1
ATOM 918 N N . ILE A 1 112 ? -5.847 -2.701 9.392 1.00 94.06 112 ILE A N 1
ATOM 919 C CA . ILE A 1 112 ? -6.668 -2.343 8.239 1.00 94.06 112 ILE A CA 1
ATOM 920 C C . ILE A 1 112 ? -7.102 -3.627 7.514 1.00 94.06 112 ILE A C 1
ATOM 922 O O . ILE A 1 112 ? -6.237 -4.454 7.210 1.00 94.06 112 ILE A O 1
ATOM 926 N N . PRO A 1 113 ? -8.389 -3.784 7.166 1.00 96.06 113 PRO A N 1
ATOM 927 C CA . PRO A 1 113 ? -8.902 -4.965 6.473 1.00 96.06 113 PRO A CA 1
ATOM 928 C C . PRO A 1 113 ? -8.346 -5.151 5.070 1.00 96.06 113 PRO A C 1
ATOM 930 O O . PRO A 1 113 ? -8.026 -6.272 4.685 1.00 96.06 113 PRO A O 1
ATOM 933 N N . ARG A 1 114 ? -8.244 -4.063 4.296 1.00 97.12 114 ARG A N 1
ATOM 934 C CA . ARG A 1 114 ? -7.815 -4.143 2.900 1.00 97.12 114 ARG A CA 1
ATOM 935 C C . ARG A 1 114 ? -6.901 -3.006 2.476 1.00 97.12 114 ARG A C 1
ATOM 937 O O . ARG A 1 114 ? -7.205 -1.828 2.689 1.00 97.12 114 ARG A O 1
ATOM 944 N N . ILE A 1 115 ? -5.839 -3.370 1.765 1.00 97.94 115 ILE A N 1
ATOM 945 C CA . ILE A 1 115 ? -5.000 -2.455 0.994 1.00 97.94 115 ILE A CA 1
ATOM 946 C C . ILE A 1 115 ? -4.955 -2.917 -0.464 1.00 97.94 115 ILE A C 1
ATOM 948 O O . ILE A 1 115 ? -4.484 -4.016 -0.737 1.00 97.94 115 ILE A O 1
ATOM 952 N N . THR A 1 116 ? -5.348 -2.048 -1.395 1.00 97.38 116 THR A N 1
ATOM 953 C CA . THR A 1 116 ? -5.112 -2.253 -2.831 1.00 97.38 116 THR A CA 1
ATOM 954 C C . THR A 1 116 ? -3.951 -1.389 -3.296 1.00 97.38 116 THR A C 1
ATOM 956 O O . THR A 1 116 ? -3.899 -0.185 -3.032 1.00 97.38 116 THR A O 1
ATOM 959 N N . ARG A 1 117 ? -3.004 -1.989 -4.007 1.00 96.69 117 ARG A N 1
ATOM 960 C CA . ARG A 1 117 ? -1.845 -1.292 -4.557 1.00 96.69 117 ARG A CA 1
ATOM 961 C C . ARG A 1 117 ? -1.879 -1.341 -6.071 1.00 96.69 117 ARG A C 1
ATOM 963 O O . ARG A 1 117 ? -1.945 -2.412 -6.658 1.00 96.69 117 ARG A O 1
ATOM 970 N N . LEU A 1 118 ? -1.814 -0.177 -6.690 1.00 94.81 118 LEU A N 1
ATOM 971 C CA . LEU A 1 118 ? -1.854 -0.023 -8.133 1.00 94.81 118 LEU A CA 1
ATOM 972 C C . LEU A 1 118 ? -0.445 0.338 -8.600 1.00 94.81 118 LEU A C 1
ATOM 974 O O . LEU A 1 118 ? 0.060 1.409 -8.273 1.00 94.81 118 LEU A O 1
ATOM 978 N N . ASP A 1 119 ? 0.191 -0.590 -9.295 1.00 94.94 119 ASP A N 1
ATOM 979 C CA . ASP A 1 119 ? 1.516 -0.478 -9.902 1.00 94.94 119 ASP A CA 1
ATOM 980 C C . ASP A 1 119 ? 2.567 0.156 -8.967 1.00 94.94 119 ASP A C 1
ATOM 982 O O . ASP A 1 119 ? 3.001 1.294 -9.168 1.00 94.94 119 ASP A O 1
ATOM 986 N N . PRO A 1 120 ? 2.940 -0.529 -7.865 1.00 94.56 120 PRO A N 1
ATOM 987 C CA . PRO A 1 120 ? 3.845 0.036 -6.874 1.00 94.56 120 PRO A CA 1
ATOM 988 C C . PRO A 1 120 ? 5.189 0.392 -7.491 1.00 94.56 120 PRO A C 1
ATOM 990 O O . PRO A 1 120 ? 5.772 -0.410 -8.204 1.00 94.56 120 PRO A O 1
ATOM 993 N N . VAL A 1 121 ? 5.738 1.548 -7.147 1.00 91.44 121 VAL A N 1
ATOM 994 C CA . VAL A 1 121 ? 7.011 2.025 -7.702 1.00 91.44 121 VAL A CA 1
ATOM 995 C C . VAL A 1 121 ? 8.205 1.103 -7.375 1.00 91.44 121 VAL A C 1
ATOM 997 O O . VAL A 1 121 ? 8.376 0.705 -6.220 1.00 91.44 121 VAL A O 1
ATOM 1000 N N . LEU A 1 122 ? 9.062 0.828 -8.369 1.00 89.44 122 LEU A N 1
ATOM 1001 C CA . LEU A 1 122 ? 10.267 -0.016 -8.281 1.00 89.44 122 LEU A CA 1
ATOM 1002 C C . LEU A 1 122 ? 11.495 0.670 -7.667 1.00 89.44 122 LEU A C 1
ATOM 1004 O O . LEU A 1 122 ? 12.040 0.119 -6.696 1.00 89.44 122 LEU A O 1
ATOM 1008 N N . PRO A 1 123 ? 11.967 1.824 -8.188 1.00 85.12 123 PRO A N 1
ATOM 1009 C CA . PRO A 1 123 ? 13.251 2.372 -7.778 1.00 85.12 123 PRO A CA 1
ATOM 1010 C C . PRO A 1 123 ? 13.349 2.568 -6.266 1.00 85.12 123 PRO A C 1
ATOM 1012 O O . PRO A 1 123 ? 12.434 3.066 -5.613 1.00 85.12 123 PRO A O 1
ATOM 1015 N N . LEU A 1 124 ? 14.494 2.168 -5.710 1.00 84.06 124 LEU A N 1
ATOM 1016 C CA . LEU A 1 124 ? 14.810 2.195 -4.281 1.00 84.06 124 LEU A CA 1
ATOM 1017 C C . LEU A 1 124 ? 13.999 1.239 -3.381 1.00 84.06 124 LEU A C 1
ATOM 1019 O O . LEU A 1 124 ? 14.250 1.255 -2.174 1.00 84.06 124 LEU A O 1
ATOM 1023 N N . TYR A 1 125 ? 13.066 0.420 -3.881 1.00 85.50 125 TYR A N 1
ATOM 1024 C CA . TYR A 1 125 ? 12.262 -0.482 -3.033 1.00 85.50 125 TYR A CA 1
ATOM 1025 C C . TYR A 1 125 ? 12.568 -1.973 -3.209 1.00 85.50 125 TYR A C 1
ATOM 1027 O O . TYR A 1 125 ? 12.484 -2.710 -2.224 1.00 85.50 125 TYR A O 1
ATOM 1035 N N . GLU A 1 126 ? 12.946 -2.414 -4.410 1.00 85.19 126 GLU A N 1
ATOM 1036 C CA . GLU A 1 126 ? 13.083 -3.836 -4.774 1.00 85.19 126 GLU A CA 1
ATOM 1037 C C . GLU A 1 126 ? 13.937 -4.658 -3.797 1.00 85.19 126 GLU A C 1
ATOM 1039 O O . GLU A 1 126 ? 13.4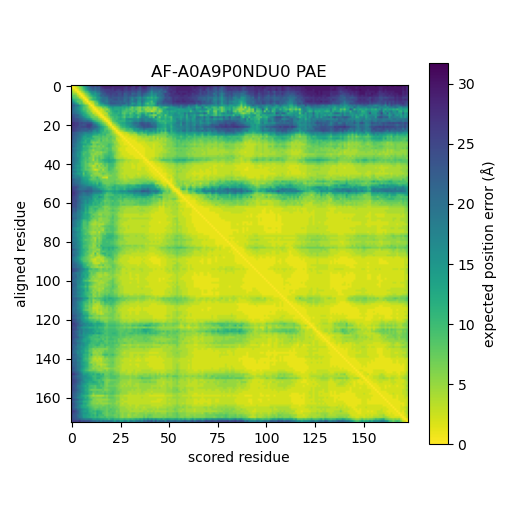75 -5.655 -3.236 1.00 85.19 126 GLU A O 1
ATOM 1044 N N . ASN A 1 127 ? 15.152 -4.180 -3.530 1.00 84.19 127 ASN A N 1
ATOM 1045 C CA . ASN A 1 127 ? 16.165 -4.887 -2.744 1.00 84.19 127 ASN A CA 1
ATOM 1046 C C . ASN A 1 127 ? 16.256 -4.374 -1.303 1.00 84.19 127 ASN A C 1
ATOM 1048 O O . ASN A 1 127 ? 17.322 -4.366 -0.696 1.00 84.19 127 ASN A O 1
ATOM 1052 N N . THR A 1 128 ? 15.135 -3.905 -0.750 1.00 86.19 128 THR A N 1
ATOM 1053 C CA . THR A 1 128 ? 15.077 -3.451 0.643 1.00 86.19 128 THR A CA 1
ATOM 1054 C C . THR A 1 128 ? 14.433 -4.494 1.553 1.00 86.19 128 THR A C 1
ATOM 1056 O O . THR A 1 128 ? 13.599 -5.302 1.129 1.00 86.19 128 THR A O 1
ATOM 1059 N N . ASP A 1 129 ? 14.826 -4.473 2.827 1.00 87.25 129 ASP A N 1
ATOM 1060 C CA . ASP A 1 129 ? 14.253 -5.328 3.868 1.00 87.25 129 ASP A CA 1
ATOM 1061 C C . ASP A 1 129 ? 12.710 -5.212 3.886 1.00 87.25 129 ASP A C 1
ATOM 1063 O O . ASP A 1 129 ? 12.195 -4.092 3.788 1.00 87.25 129 ASP A O 1
ATOM 1067 N N . PRO A 1 130 ? 11.948 -6.318 4.038 1.00 84.69 130 PRO A N 1
ATOM 1068 C CA . PRO A 1 130 ? 10.483 -6.308 4.158 1.00 84.69 130 PRO A CA 1
ATOM 1069 C C . PRO A 1 130 ? 9.896 -5.301 5.164 1.00 84.69 130 PRO A C 1
ATOM 1071 O O . PRO A 1 130 ? 8.740 -4.893 5.021 1.00 84.69 130 PRO A O 1
ATOM 1074 N N . LYS A 1 131 ? 10.661 -4.892 6.181 1.00 85.44 131 LYS A N 1
ATOM 1075 C CA . LYS A 1 131 ? 10.323 -3.824 7.133 1.00 85.44 131 LYS A CA 1
ATOM 1076 C C . LYS A 1 131 ? 10.264 -2.446 6.472 1.00 85.44 131 LYS A C 1
ATOM 1078 O O . LYS A 1 131 ? 9.470 -1.597 6.880 1.00 85.44 131 LYS A O 1
ATOM 1083 N N . TYR A 1 132 ? 11.087 -2.217 5.454 1.00 85.25 132 TYR A N 1
ATOM 1084 C CA . TYR A 1 132 ? 11.234 -0.946 4.747 1.00 85.25 132 TYR A CA 1
ATOM 1085 C C . TYR A 1 132 ? 10.569 -0.912 3.369 1.00 85.25 132 TYR A C 1
ATOM 1087 O O . TYR A 1 132 ? 10.598 0.145 2.743 1.00 85.25 132 TYR A O 1
ATOM 1095 N N . ARG A 1 133 ? 9.915 -1.986 2.924 1.00 90.00 133 ARG A N 1
ATOM 1096 C CA . ARG A 1 133 ? 9.091 -2.016 1.701 1.00 90.00 133 ARG A CA 1
ATOM 1097 C C . ARG A 1 133 ? 7.691 -2.541 1.965 1.00 90.00 133 ARG A C 1
ATOM 1099 O O . ARG A 1 133 ? 7.411 -3.096 3.025 1.00 90.00 133 ARG A O 1
ATOM 1106 N N . ILE A 1 134 ? 6.826 -2.403 0.970 1.00 93.69 134 ILE A N 1
ATOM 1107 C CA . ILE A 1 134 ? 5.507 -3.028 0.967 1.00 93.69 134 ILE A CA 1
ATOM 1108 C C . ILE A 1 134 ? 5.592 -4.554 1.121 1.00 93.69 134 ILE A C 1
ATOM 1110 O O . ILE A 1 134 ? 6.499 -5.206 0.592 1.00 93.69 134 ILE A O 1
ATOM 1114 N N . ASN A 1 135 ? 4.656 -5.117 1.882 1.00 93.62 135 ASN A N 1
ATOM 1115 C CA . ASN A 1 135 ? 4.477 -6.556 2.045 1.00 93.62 135 ASN A CA 1
ATOM 1116 C C . ASN A 1 135 ? 2.992 -6.909 2.278 1.00 93.62 135 ASN A C 1
ATOM 1118 O O . ASN A 1 135 ? 2.149 -6.016 2.413 1.00 93.62 135 ASN A O 1
ATOM 1122 N N . LYS A 1 136 ? 2.676 -8.208 2.307 1.00 95.81 136 LYS A N 1
ATOM 1123 C CA . LYS A 1 136 ? 1.309 -8.709 2.506 1.00 95.81 136 LYS A CA 1
ATOM 1124 C C . LYS A 1 136 ? 0.778 -8.512 3.931 1.00 95.81 136 LYS A C 1
ATOM 1126 O O . LYS A 1 136 ? -0.404 -8.271 4.096 1.00 95.81 136 LYS A O 1
ATOM 1131 N N . ASN A 1 137 ? 1.651 -8.501 4.939 1.00 95.44 137 ASN A N 1
ATOM 1132 C CA . ASN A 1 137 ? 1.295 -8.321 6.354 1.00 95.44 137 ASN A CA 1
ATOM 1133 C C . ASN A 1 137 ? 0.945 -6.862 6.711 1.00 95.44 137 ASN A C 1
ATOM 1135 O O . ASN A 1 137 ? 0.650 -6.560 7.865 1.00 95.44 137 ASN A O 1
ATOM 1139 N N . ASP A 1 138 ? 0.999 -5.939 5.748 1.00 95.94 138 ASP A N 1
ATOM 1140 C CA . ASP A 1 138 ? 0.631 -4.539 5.964 1.00 95.94 138 ASP A CA 1
ATOM 1141 C C . ASP A 1 138 ? -0.884 -4.369 6.211 1.00 95.94 138 ASP A C 1
ATOM 1143 O O . ASP A 1 138 ? -1.321 -3.308 6.649 1.00 95.94 138 ASP A O 1
ATOM 1147 N N . SER A 1 139 ? -1.694 -5.395 5.942 1.00 96.94 139 SER A N 1
ATOM 1148 C CA . SER A 1 139 ? -3.146 -5.422 6.133 1.00 96.94 139 SER A CA 1
ATOM 1149 C C . SER A 1 139 ? -3.630 -6.870 6.239 1.00 96.94 139 SER A C 1
ATOM 1151 O O . SER A 1 139 ? -2.892 -7.791 5.895 1.00 96.94 139 SER A O 1
ATOM 1153 N N . THR A 1 140 ? -4.871 -7.076 6.688 1.00 97.31 140 THR A N 1
ATOM 1154 C CA . THR A 1 140 ? -5.509 -8.404 6.680 1.00 97.31 140 THR A CA 1
ATOM 1155 C C . THR A 1 140 ? -5.596 -8.980 5.263 1.00 97.31 140 THR A C 1
ATOM 1157 O O . THR A 1 140 ? -5.386 -10.173 5.066 1.00 97.31 140 THR A O 1
ATOM 1160 N N . PHE A 1 141 ? -5.845 -8.134 4.260 1.00 98.19 141 PHE A N 1
ATOM 1161 C CA . PHE A 1 141 ? -5.848 -8.518 2.856 1.00 98.19 141 PHE A CA 1
ATOM 1162 C C . PHE A 1 141 ? -5.153 -7.458 1.998 1.00 98.19 141 PHE A C 1
ATOM 1164 O O . PHE A 1 141 ? -5.345 -6.255 2.166 1.00 98.19 141 PHE A O 1
ATOM 1171 N N . VAL A 1 142 ? -4.329 -7.913 1.056 1.00 98.38 142 VAL A N 1
ATOM 1172 C CA . VAL A 1 142 ? -3.537 -7.038 0.188 1.00 98.38 142 VAL A CA 1
ATOM 1173 C C . VAL A 1 142 ? -3.645 -7.550 -1.232 1.00 98.38 142 VAL A C 1
ATOM 1175 O O . VAL A 1 142 ? -3.183 -8.655 -1.512 1.00 98.38 142 VAL A O 1
ATOM 1178 N N . ASP A 1 143 ? -4.203 -6.737 -2.114 1.00 98.44 143 ASP A N 1
ATOM 1179 C CA . ASP A 1 143 ? -4.233 -6.988 -3.547 1.00 98.44 143 ASP A CA 1
ATOM 1180 C C . ASP A 1 143 ? -3.348 -5.988 -4.294 1.00 98.44 143 ASP A C 1
ATOM 1182 O O . ASP A 1 143 ? -3.350 -4.791 -3.997 1.00 98.44 143 ASP A O 1
ATOM 1186 N N . ILE A 1 144 ? -2.555 -6.479 -5.244 1.00 98.31 144 ILE A N 1
ATOM 1187 C CA . ILE A 1 144 ? -1.638 -5.660 -6.041 1.00 98.31 144 ILE A CA 1
ATOM 1188 C C . ILE A 1 144 ? -1.948 -5.851 -7.519 1.00 98.31 144 ILE A C 1
ATOM 1190 O O . ILE A 1 144 ? -2.167 -6.969 -7.965 1.00 98.31 144 ILE A O 1
ATOM 1194 N N . VAL A 1 145 ? -1.968 -4.765 -8.284 1.00 97.94 145 VAL A N 1
ATOM 1195 C CA . VAL A 1 145 ? -2.085 -4.796 -9.744 1.00 97.94 145 VAL A CA 1
ATOM 1196 C C . VAL A 1 145 ? -0.780 -4.285 -10.332 1.00 97.94 145 VAL A C 1
ATOM 1198 O O . VAL A 1 145 ? -0.378 -3.167 -10.029 1.00 97.94 145 VAL A O 1
ATOM 1201 N N . HIS A 1 146 ? -0.125 -5.089 -11.159 1.00 97.44 146 HIS A N 1
ATOM 1202 C CA . HIS A 1 146 ? 1.138 -4.762 -11.815 1.00 97.44 146 HIS A CA 1
ATOM 1203 C C . HIS A 1 146 ? 0.878 -4.446 -13.283 1.00 97.44 146 HIS A C 1
ATOM 1205 O O . HIS A 1 146 ? 0.324 -5.284 -13.989 1.00 97.44 146 HIS A O 1
ATOM 1211 N N . THR A 1 147 ? 1.275 -3.262 -13.746 1.00 95.75 147 THR A N 1
ATOM 1212 C CA . THR A 1 147 ? 1.053 -2.824 -15.139 1.00 95.75 147 THR A CA 1
ATOM 1213 C C . THR A 1 147 ? 2.315 -2.314 -15.825 1.00 95.75 147 THR A C 1
ATOM 1215 O O . THR A 1 147 ? 2.326 -2.161 -17.042 1.00 95.75 147 THR A O 1
ATOM 1218 N N . ASN A 1 148 ? 3.383 -2.054 -15.069 1.00 94.06 148 ASN A N 1
ATOM 1219 C CA . ASN A 1 148 ? 4.658 -1.570 -15.601 1.00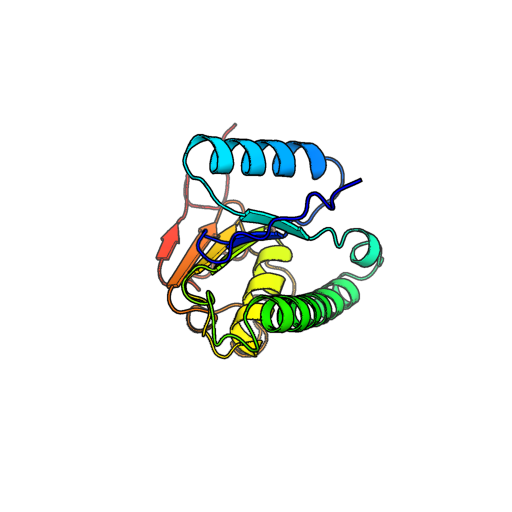 94.06 148 ASN A CA 1
ATOM 1220 C C . ASN A 1 148 ? 5.862 -2.238 -14.910 1.00 94.06 148 ASN A C 1
ATOM 1222 O O . ASN A 1 148 ? 6.870 -1.601 -14.583 1.00 94.06 148 ASN A O 1
ATOM 1226 N N . GLY A 1 149 ? 5.728 -3.534 -14.622 1.00 92.69 149 GLY A N 1
ATOM 1227 C CA . GLY A 1 149 ? 6.717 -4.345 -13.922 1.00 92.69 149 GLY A CA 1
ATOM 1228 C C . GLY A 1 149 ? 8.081 -4.398 -14.616 1.00 92.69 149 GLY A C 1
ATOM 1229 O O . GLY A 1 149 ? 8.163 -4.485 -15.839 1.00 92.69 149 GLY A O 1
ATOM 1230 N N . ASN A 1 150 ? 9.159 -4.393 -13.824 1.00 89.25 150 ASN A N 1
ATOM 1231 C CA . ASN A 1 150 ? 10.568 -4.366 -14.266 1.00 89.25 150 ASN A CA 1
ATOM 1232 C C . ASN A 1 150 ? 10.979 -3.106 -15.052 1.00 89.25 150 ASN A C 1
ATOM 1234 O O . ASN A 1 150 ? 12.087 -3.051 -15.579 1.00 89.25 150 ASN A O 1
ATOM 1238 N N . SER A 1 151 ? 10.108 -2.098 -15.110 1.00 89.12 151 SER A N 1
ATOM 1239 C CA . SER A 1 151 ? 10.407 -0.764 -15.625 1.00 89.12 151 SER A CA 1
ATOM 1240 C C . SER A 1 151 ? 10.262 0.245 -14.483 1.00 89.12 151 SER A C 1
ATOM 1242 O O . SER A 1 151 ? 11.162 0.366 -13.653 1.00 89.12 151 SER A O 1
ATOM 1244 N N . LEU A 1 152 ? 9.115 0.919 -14.355 1.00 88.75 152 LEU A N 1
ATOM 1245 C CA . LEU A 1 152 ? 8.850 1.828 -13.231 1.00 88.75 152 LEU A CA 1
ATOM 1246 C C . LEU A 1 152 ? 8.144 1.136 -12.057 1.00 88.75 152 LEU A C 1
ATOM 1248 O O . LEU A 1 152 ? 8.197 1.650 -10.938 1.00 88.75 152 LEU A O 1
ATOM 1252 N N . GLY A 1 153 ? 7.499 -0.007 -12.302 1.00 92.00 153 GLY A N 1
ATOM 1253 C CA . GLY A 1 153 ? 6.724 -0.775 -11.331 1.00 92.00 153 GLY A CA 1
ATOM 1254 C C . GLY A 1 153 ? 7.471 -1.993 -10.775 1.00 92.00 153 GLY A C 1
ATOM 1255 O O . GLY A 1 153 ? 8.240 -2.664 -11.468 1.00 92.00 153 GLY A O 1
ATOM 1256 N N . LEU A 1 154 ? 7.247 -2.294 -9.494 1.00 92.56 154 LEU A N 1
ATOM 1257 C CA . LEU A 1 154 ? 7.656 -3.540 -8.849 1.00 92.56 154 LEU A CA 1
ATOM 1258 C C . LEU A 1 154 ? 6.952 -4.694 -9.549 1.00 92.56 154 LEU A C 1
ATOM 1260 O O . LEU A 1 154 ? 5.741 -4.644 -9.705 1.00 92.56 154 LEU A O 1
ATOM 1264 N N . PHE A 1 155 ? 7.680 -5.748 -9.917 1.00 95.25 155 PHE A N 1
ATOM 1265 C CA . PHE A 1 155 ? 7.087 -6.966 -10.490 1.00 95.25 155 PHE A CA 1
ATOM 1266 C C . PHE A 1 155 ? 6.966 -8.109 -9.474 1.00 95.25 155 PHE A C 1
ATOM 1268 O O . PHE A 1 155 ? 6.224 -9.069 -9.675 1.00 95.25 155 PHE A O 1
ATOM 1275 N N . LYS A 1 156 ? 7.697 -8.012 -8.360 1.00 94.25 156 LYS A N 1
ATOM 1276 C CA . LYS A 1 156 ? 7.700 -9.022 -7.303 1.00 94.25 156 LYS A CA 1
ATOM 1277 C C . LYS A 1 156 ? 6.300 -9.179 -6.703 1.00 94.25 156 LYS A C 1
ATOM 1279 O O . LYS A 1 156 ? 5.711 -8.179 -6.299 1.00 94.25 156 LYS A O 1
ATOM 1284 N N . SER A 1 157 ? 5.836 -10.424 -6.575 1.00 95.69 157 SER A N 1
ATOM 1285 C CA . SER A 1 157 ? 4.607 -10.743 -5.842 1.00 95.69 157 SER A CA 1
ATOM 1286 C C . SER A 1 157 ? 4.811 -10.440 -4.360 1.00 95.69 157 SER A C 1
ATOM 1288 O O . SER A 1 157 ? 5.698 -10.997 -3.701 1.00 95.69 157 SER A O 1
ATOM 1290 N N . LEU A 1 158 ? 4.047 -9.468 -3.868 1.00 95.12 158 LEU A N 1
ATOM 1291 C CA . LEU A 1 158 ? 4.163 -8.919 -2.516 1.00 95.12 158 LEU A CA 1
ATOM 1292 C C . LEU A 1 158 ? 2.806 -8.784 -1.819 1.00 95.12 158 LEU A C 1
ATOM 1294 O O . LEU A 1 158 ? 2.774 -8.349 -0.661 1.00 95.12 158 LEU A O 1
ATOM 1298 N N . GLY A 1 159 ? 1.714 -9.120 -2.506 1.00 97.00 159 GLY A N 1
ATOM 1299 C CA . GLY A 1 159 ? 0.364 -9.161 -1.968 1.00 97.00 159 GLY A CA 1
ATOM 1300 C C . GLY A 1 159 ? -0.015 -10.523 -1.395 1.00 97.00 159 GLY A C 1
ATOM 1301 O O . GLY A 1 159 ? 0.782 -11.457 -1.307 1.00 97.00 159 GLY A O 1
ATOM 1302 N N . HIS A 1 160 ? -1.270 -10.609 -0.966 1.00 98.50 160 HIS A N 1
ATOM 1303 C CA . HIS A 1 160 ? -1.978 -11.879 -0.844 1.00 98.50 160 HIS A CA 1
ATOM 1304 C C . HIS A 1 160 ? -2.439 -12.364 -2.221 1.00 98.50 160 HIS A C 1
ATOM 1306 O O . HIS A 1 160 ? -2.433 -13.563 -2.480 1.00 98.50 160 HIS A O 1
ATOM 1312 N N . ILE A 1 161 ? -2.817 -11.422 -3.091 1.00 98.31 161 ILE A N 1
ATOM 1313 C CA . ILE A 1 161 ? -3.115 -11.656 -4.502 1.00 98.31 161 ILE A CA 1
ATOM 1314 C C . ILE A 1 161 ? -2.397 -10.585 -5.323 1.00 98.31 161 ILE A C 1
ATOM 1316 O O . ILE A 1 161 ? -2.500 -9.395 -5.022 1.00 98.31 161 ILE A O 1
ATOM 1320 N N . ASP A 1 162 ? -1.698 -11.006 -6.371 1.00 98.38 162 ASP A N 1
ATOM 1321 C CA . ASP A 1 162 ? -1.023 -10.125 -7.319 1.00 98.38 162 ASP A CA 1
ATOM 1322 C C . ASP A 1 162 ? -1.595 -10.390 -8.725 1.00 98.38 162 ASP A C 1
ATOM 1324 O O . ASP A 1 162 ? -1.624 -11.525 -9.204 1.00 98.38 162 ASP A O 1
ATOM 1328 N N . PHE A 1 163 ? -2.088 -9.341 -9.378 1.00 98.38 163 PHE A N 1
ATOM 1329 C CA . PHE A 1 163 ? -2.661 -9.370 -10.719 1.00 98.38 163 PHE A CA 1
ATOM 1330 C C . PHE A 1 163 ? -1.657 -8.808 -11.720 1.00 98.38 163 PHE A C 1
ATOM 1332 O O . PHE A 1 163 ? -1.100 -7.732 -11.507 1.00 98.38 163 PHE A O 1
ATOM 1339 N N . TYR A 1 164 ? -1.501 -9.489 -12.854 1.00 97.75 164 TYR A N 1
ATOM 1340 C CA . TYR A 1 164 ? -0.586 -9.097 -13.929 1.00 97.75 164 TYR A CA 1
ATOM 1341 C C . TYR A 1 164 ? -1.338 -8.979 -15.268 1.00 97.75 164 TYR A C 1
ATOM 1343 O O . TYR A 1 164 ? -1.175 -9.836 -16.144 1.00 97.75 164 TYR A O 1
ATOM 1351 N N . PRO A 1 165 ? -2.211 -7.966 -15.448 1.00 96.69 165 PRO A N 1
ATOM 1352 C CA . PRO A 1 165 ? -2.946 -7.775 -16.696 1.00 96.69 165 PRO A CA 1
ATOM 1353 C C . PRO A 1 165 ? -1.992 -7.642 -17.882 1.00 96.69 165 PRO A C 1
ATOM 1355 O O . PRO A 1 165 ? -1.015 -6.906 -17.805 1.00 96.69 165 PRO A O 1
ATOM 1358 N N . SER A 1 166 ? -2.268 -8.328 -18.992 1.00 95.31 166 SER A N 1
ATOM 1359 C CA . SER A 1 166 ? -1.366 -8.358 -20.162 1.00 95.31 166 SER A CA 1
ATOM 1360 C C . SER A 1 166 ? 0.082 -8.759 -19.817 1.00 95.31 166 SER A C 1
ATOM 1362 O O . SER A 1 166 ? 1.037 -8.294 -20.430 1.00 95.31 166 SER A O 1
ATOM 1364 N N . GLY A 1 167 ? 0.271 -9.594 -18.789 1.00 95.19 167 GLY A N 1
ATOM 1365 C CA . GLY A 1 167 ? 1.594 -10.003 -18.305 1.00 95.19 167 GLY A CA 1
ATOM 1366 C C . GLY A 1 167 ? 2.274 -8.994 -17.369 1.00 95.19 167 GLY A C 1
ATOM 1367 O O . GLY A 1 167 ? 3.368 -9.269 -16.878 1.00 95.19 167 GLY A O 1
ATOM 1368 N N . GLY A 1 168 ? 1.640 -7.850 -17.092 1.00 94.44 168 GLY A N 1
ATOM 1369 C CA . GLY A 1 168 ? 2.013 -6.888 -16.052 1.00 94.44 168 GLY A CA 1
ATOM 1370 C C . GLY A 1 168 ? 3.296 -6.091 -16.289 1.00 94.44 168 GLY A C 1
ATOM 1371 O O . GLY A 1 168 ? 3.849 -5.533 -15.341 1.00 94.44 168 GLY A O 1
ATOM 1372 N N . LYS A 1 169 ? 3.782 -6.054 -17.533 1.00 93.38 169 LYS A N 1
ATOM 1373 C CA . LYS A 1 169 ? 4.984 -5.306 -17.945 1.00 93.38 169 LYS A CA 1
ATOM 1374 C C . LYS A 1 169 ? 4.695 -4.245 -19.001 1.00 93.38 169 LYS A C 1
ATOM 1376 O O . LYS A 1 169 ? 5.300 -3.182 -18.971 1.00 93.38 169 LYS A O 1
ATOM 1381 N N . LEU A 1 170 ? 3.808 -4.556 -19.942 1.00 92.31 170 LEU A N 1
ATOM 1382 C CA . LEU A 1 170 ? 3.437 -3.682 -21.044 1.00 92.31 170 LEU A CA 1
ATOM 1383 C C . LEU A 1 170 ? 1.925 -3.760 -21.235 1.00 92.31 170 LEU A C 1
ATOM 1385 O O . LEU A 1 170 ? 1.372 -4.848 -21.388 1.00 92.31 170 LEU A O 1
ATOM 1389 N N . GLN A 1 171 ? 1.275 -2.599 -21.263 1.00 89.81 171 GLN A N 1
ATOM 1390 C CA . GLN A 1 171 ? -0.145 -2.494 -21.569 1.00 89.81 171 GLN A CA 1
ATOM 1391 C C . GLN A 1 171 ? -0.314 -2.011 -23.008 1.00 89.81 171 GLN A C 1
ATOM 1393 O O . GLN A 1 171 ? 0.274 -1.004 -23.398 1.00 89.81 171 GLN A O 1
ATOM 1398 N N . LEU A 1 172 ? -1.091 -2.755 -23.794 1.00 86.69 172 LEU A N 1
ATOM 1399 C CA . LEU A 1 172 ? -1.474 -2.354 -25.145 1.00 86.69 172 LEU A CA 1
ATOM 1400 C C . LEU A 1 172 ? -2.560 -1.271 -25.052 1.00 86.69 172 LEU A C 1
ATOM 1402 O O . LEU A 1 172 ? -3.417 -1.345 -24.167 1.00 86.69 172 LEU A O 1
ATOM 1406 N N . ASN A 1 173 ? -2.482 -0.270 -25.931 1.00 66.81 173 ASN A N 1
ATOM 1407 C CA . ASN A 1 173 ? -3.496 0.780 -26.068 1.00 66.81 173 ASN A CA 1
ATOM 1408 C C . ASN A 1 173 ? -4.696 0.298 -26.882 1.00 66.81 173 ASN A C 1
ATOM 1410 O O . ASN A 1 173 ? -4.468 -0.473 -27.842 1.00 66.81 173 ASN A O 1
#

Sequence (173 aa):
MKSKYLFAYYKRLIMNLLTFYTRCLLYINYLFAAYLRVERCNVICVDWKQLTYDLFYASVKINVKYIGYNIVKVLKIFTNNMKVGSENIHLIGHGMGAHIVGYTGKKLNGQIPRITRLDPVLPLYENTDPKYRINKNDSTFVDIVHTNGNSLGLFKSLGHIDFYPSGGKLQLN

Foldseek 3Di:
DDDPDPPPLPFFEEEEAEDDDDCVVVVLVVVVVVDVVPGDHHYHYDDPVVQVPDPDPVSSLVVLLVLLVVVLVVVCVSQVHVVGSLARYEYEAEASGLFSLLSNLVVNQQSRAYYEYEQYFDPPAAPDDCSSGGAARSHVFYEYEAAQDPHGGPPDPRGPYYHCVVNRRHDDD

Radius of gyration: 15.93 Å; Cα contacts (8 Å, |Δi|>4): 326; chains: 1; bounding box: 42×39×44 Å

Secondary structure (DSSP, 8-state):
--------TTS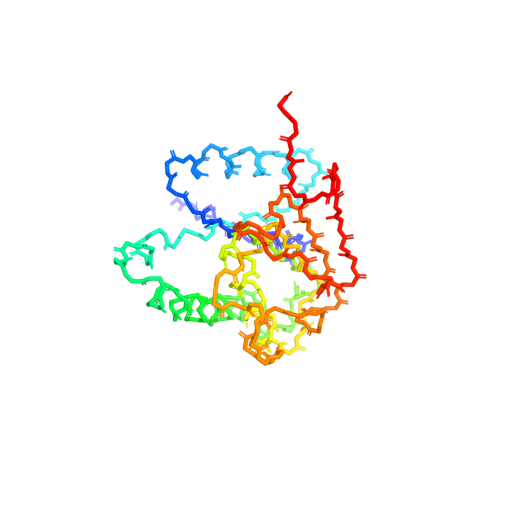-EEEEE---SS-HHHHHHHHHHHHHHH---EEEEE--GGGG--S-HHHHHHHHHHHHHHHHHHHHHHTTTTTSSGGGEEEEEETHHHHHHHHHHHHTTT-SSEEEEES-B-TTTTTS-TTTS--GGGSSEEEEE-SSBTTTB--S--SSEEE-GGGGT----

Solvent-accessible surface area (backbone atoms only — not comparable to full-atom values): 9313 Å² total; per-residue (Å²): 134,86,84,90,75,81,80,59,79,86,38,43,37,38,37,43,27,70,60,74,87,91,54,57,69,62,55,51,50,52,52,51,52,54,48,61,72,78,42,83,55,46,76,46,76,57,88,58,67,85,60,60,74,60,92,45,70,68,59,36,59,53,44,36,51,53,52,10,52,54,48,46,54,54,48,28,65,77,13,66,70,55,74,42,57,30,83,35,34,34,38,36,8,27,26,59,18,22,45,18,49,27,45,26,18,50,75,52,73,17,61,36,42,33,35,40,26,39,28,32,48,21,85,95,35,78,94,45,59,68,90,78,32,65,47,32,71,22,16,73,35,23,41,31,40,23,49,31,23,84,67,63,10,42,64,75,84,40,41,76,44,67,44,49,62,78,77,9,44,55,73,87,131